Protein AF-T0ZMW8-F1 (afdb_monomer)

Foldseek 3Di:
DVVVPPDDDFDADPVQCCVVPNDPDDDPVVVVVSQVVCVVVVNGRTDDDDDPLLVVLLVLLVVLVVLVVVLVVLQVVLVVLCVVVVNVVLQPPDPDLPDPVNVVSSQVDPDDPVSNVVNVVSVVVNVVSVVVNVVSVVVLVVSLVVDPQSVVQCVPPPQDSSNSSND

Organism: NCBI:txid410659

InterPro domains:
  IPR047650 Transposase IS110-like [PTHR33055] (2-167)

pLDDT: mean 91.03, std 5.64, range [61.34, 98.19]

Solvent-accessible surface area (backbone atoms only — not comparable to full-atom values): 9886 Å² total; per-residue (Å²): 111,78,86,75,68,82,60,91,82,86,45,64,40,70,70,58,44,48,75,78,65,64,64,97,73,86,45,73,70,61,52,50,52,49,52,51,50,28,48,77,70,72,64,50,52,69,44,92,75,73,55,72,69,59,46,54,48,52,49,54,50,49,52,52,52,53,49,52,51,52,50,52,50,48,53,49,50,51,51,51,52,38,52,76,69,71,40,54,75,80,56,55,95,58,95,42,66,83,41,78,70,26,45,55,48,62,73,67,52,96,58,57,72,69,57,46,53,50,50,54,52,43,53,50,48,49,51,56,53,47,58,54,46,53,58,49,50,53,54,49,48,55,64,28,70,80,34,70,68,32,51,56,44,40,71,41,90,93,32,45,59,70,58,31,66,67,109

Structure (mmCIF, N/CA/C/O backbone):
data_AF-T0ZMW8-F1
#
_entry.id   AF-T0ZMW8-F1
#
loop_
_atom_site.group_PDB
_atom_site.id
_atom_site.type_symbol
_atom_site.label_atom_id
_atom_site.label_alt_id
_atom_site.label_comp_id
_atom_site.label_asym_id
_atom_site.label_entity_id
_atom_site.label_seq_id
_atom_site.pdbx_PDB_ins_code
_atom_site.Cartn_x
_atom_site.Cartn_y
_atom_site.Cartn_z
_atom_site.occupancy
_atom_site.B_iso_or_equiv
_atom_site.auth_seq_id
_atom_site.auth_comp_id
_atom_site.auth_asym_id
_atom_site.auth_atom_id
_atom_site.pdbx_PDB_model_num
ATOM 1 N N . MET A 1 1 ? 0.463 1.148 26.362 1.00 61.34 1 MET A N 1
ATOM 2 C CA . MET A 1 1 ? -0.658 1.870 25.694 1.00 61.34 1 MET A CA 1
ATOM 3 C C . MET A 1 1 ? -1.840 1.982 26.664 1.00 61.34 1 MET A C 1
ATOM 5 O O . MET A 1 1 ? -1.957 1.133 27.533 1.00 61.34 1 MET A O 1
ATOM 9 N N . LEU A 1 2 ? -2.723 2.989 26.559 1.00 73.56 2 LEU A N 1
ATOM 10 C CA . LEU A 1 2 ? -3.826 3.225 27.527 1.00 73.56 2 LEU A CA 1
ATOM 11 C C . LEU A 1 2 ? -4.708 1.984 27.802 1.00 73.56 2 LEU A C 1
ATOM 13 O O . LEU A 1 2 ? -5.150 1.796 28.933 1.00 73.56 2 LEU A O 1
ATOM 17 N N . LYS A 1 3 ? -4.880 1.101 26.805 1.00 72.81 3 LYS A N 1
ATOM 18 C CA . LYS A 1 3 ? -5.606 -0.185 26.897 1.00 72.81 3 LYS A CA 1
ATOM 19 C C . LYS A 1 3 ? -5.028 -1.189 27.901 1.00 72.81 3 LYS A C 1
ATOM 21 O O . LYS A 1 3 ? -5.741 -2.078 28.339 1.00 72.81 3 LYS A O 1
ATOM 26 N N . GLU A 1 4 ? -3.764 -1.046 28.282 1.00 78.38 4 GLU A N 1
ATOM 27 C CA . GLU A 1 4 ? -3.064 -1.967 29.193 1.00 78.38 4 GLU A CA 1
ATOM 28 C C . GLU A 1 4 ? -3.135 -1.506 30.656 1.00 78.38 4 GLU A C 1
ATOM 30 O O . GLU A 1 4 ? -2.638 -2.183 31.547 1.00 78.38 4 GLU A O 1
ATOM 35 N N . THR A 1 5 ? -3.748 -0.347 30.926 1.00 82.38 5 THR A N 1
ATOM 36 C CA . THR A 1 5 ? -3.752 0.266 32.265 1.00 82.38 5 THR A CA 1
ATOM 37 C C . THR A 1 5 ? -4.813 -0.305 33.214 1.00 82.38 5 THR A C 1
ATOM 39 O O . THR A 1 5 ? -4.927 0.172 34.339 1.00 82.38 5 THR A O 1
ATOM 42 N N . GLY A 1 6 ? -5.603 -1.293 32.772 1.00 80.38 6 GLY A N 1
ATOM 43 C CA . GLY A 1 6 ? -6.689 -1.900 33.556 1.00 80.38 6 GLY A CA 1
ATOM 44 C C . GLY A 1 6 ? -7.876 -0.967 33.828 1.00 80.38 6 GLY A C 1
ATOM 45 O O . GLY A 1 6 ? -8.748 -1.305 34.621 1.00 80.38 6 GLY A O 1
ATOM 46 N N . ARG A 1 7 ? -7.903 0.213 33.199 1.00 86.19 7 ARG A N 1
ATOM 47 C CA . ARG A 1 7 ? -8.985 1.194 33.321 1.00 86.19 7 ARG A CA 1
ATOM 48 C C . ARG A 1 7 ? -10.050 0.964 32.259 1.00 86.19 7 ARG A C 1
ATOM 50 O O . ARG A 1 7 ? -9.740 0.530 31.150 1.00 86.19 7 ARG A O 1
ATOM 57 N N . GLU A 1 8 ? -11.281 1.329 32.592 1.00 86.94 8 GLU A N 1
ATOM 58 C CA . GLU A 1 8 ? -12.351 1.457 31.610 1.00 86.94 8 GLU A CA 1
ATOM 59 C C . GLU A 1 8 ? -12.014 2.582 30.624 1.00 86.94 8 GLU A C 1
ATOM 61 O O . GLU A 1 8 ? -11.520 3.648 31.008 1.00 86.94 8 GLU A O 1
ATOM 66 N N . LEU A 1 9 ? -12.209 2.313 29.335 1.00 88.75 9 LEU A N 1
ATOM 67 C CA . LEU A 1 9 ? -11.847 3.223 28.259 1.00 88.75 9 LEU A CA 1
ATOM 68 C C . LEU A 1 9 ? -13.062 3.526 27.403 1.00 88.75 9 LEU A C 1
ATOM 70 O O . LEU A 1 9 ? -13.614 2.636 26.762 1.00 88.75 9 LEU A O 1
ATOM 74 N N . HIS A 1 10 ? -13.368 4.812 27.310 1.00 90.50 10 HIS A N 1
ATOM 75 C CA . HIS A 1 10 ? -14.391 5.348 26.427 1.00 90.50 10 HIS A CA 1
ATOM 76 C C . HIS A 1 10 ? -13.698 6.064 25.273 1.00 90.50 10 HIS A C 1
ATOM 78 O O . HIS A 1 10 ? -12.851 6.939 25.483 1.00 90.50 10 HIS A O 1
ATOM 84 N N . MET A 1 11 ? -14.021 5.674 24.043 1.00 91.06 11 MET A N 1
ATOM 85 C CA . MET A 1 11 ? -13.530 6.346 22.845 1.00 91.06 11 MET A CA 1
ATOM 86 C C . MET A 1 11 ? -14.671 7.170 22.267 1.00 91.06 11 MET A C 1
ATOM 88 O O . MET A 1 11 ? -15.765 6.651 22.097 1.00 91.06 11 MET A O 1
ATOM 92 N N . ALA A 1 12 ? -14.426 8.444 21.970 1.00 92.94 12 ALA A N 1
ATOM 93 C CA . ALA A 1 12 ? -15.425 9.322 21.377 1.00 92.94 12 ALA A CA 1
ATOM 94 C C . ALA A 1 12 ? -15.032 9.708 19.952 1.00 92.94 12 ALA A C 1
ATOM 96 O O . ALA A 1 12 ? -13.854 9.933 19.658 1.00 92.94 12 ALA A O 1
ATOM 97 N N . SER A 1 13 ? -16.022 9.828 19.070 1.00 92.06 13 SER A N 1
ATOM 98 C CA . SER A 1 13 ? -15.821 10.308 17.702 1.00 92.06 13 SER A CA 1
ATOM 99 C C . SER A 1 13 ? -15.463 11.802 17.699 1.00 92.06 13 SER A C 1
ATOM 101 O O . SER A 1 13 ? -16.291 12.630 18.088 1.00 92.06 13 SER A O 1
ATOM 103 N N . PRO A 1 14 ? -14.269 12.210 17.218 1.00 89.56 14 PRO A N 1
ATOM 104 C CA . PRO A 1 14 ? -13.884 13.622 17.219 1.00 89.56 14 PRO A CA 1
ATOM 105 C C . PRO A 1 14 ? -14.809 14.501 16.372 1.00 89.56 14 PRO A C 1
ATOM 107 O O . PRO A 1 14 ? -14.992 15.678 16.682 1.00 89.56 14 PRO A O 1
ATOM 110 N N . LYS A 1 15 ? -15.387 13.937 15.302 1.00 91.69 15 LYS A N 1
ATOM 111 C CA . LYS A 1 15 ? -16.319 14.647 14.417 1.00 91.69 15 LYS A CA 1
ATOM 112 C C . LYS A 1 15 ? -17.628 14.949 15.139 1.00 91.69 15 LYS A C 1
ATOM 114 O O . LYS A 1 15 ? -18.073 16.090 15.105 1.00 91.69 15 LYS A O 1
ATOM 119 N N . ASP A 1 16 ? -18.177 13.966 15.843 1.00 92.31 16 ASP A N 1
ATOM 120 C CA . ASP A 1 16 ? -19.466 14.106 16.524 1.00 92.31 16 ASP A CA 1
ATOM 121 C C . ASP A 1 16 ? -19.335 14.971 17.783 1.00 92.31 16 ASP A C 1
ATOM 123 O O . ASP A 1 16 ? -20.158 15.853 18.023 1.00 92.31 16 ASP A O 1
ATOM 127 N N . VAL A 1 17 ? -18.225 14.839 18.522 1.00 91.44 17 VAL A N 1
ATOM 128 C CA . VAL A 1 17 ? -17.896 15.761 19.624 1.00 91.44 17 VAL A CA 1
ATOM 129 C C . VAL A 1 17 ? -17.799 17.202 19.116 1.00 91.44 17 VAL A C 1
ATOM 131 O O . VAL A 1 17 ? -18.279 18.120 19.778 1.00 91.44 17 VAL A O 1
ATOM 134 N N . ALA A 1 18 ? -17.218 17.429 17.935 1.00 88.56 18 ALA A N 1
ATOM 135 C CA . ALA A 1 18 ? -17.115 18.767 17.359 1.00 88.56 18 ALA A CA 1
ATOM 136 C C . ALA A 1 18 ? -18.465 19.357 16.914 1.00 88.56 18 ALA A C 1
ATOM 138 O O . ALA A 1 18 ? -18.540 20.573 16.749 1.00 88.56 18 ALA A O 1
ATOM 139 N N . LEU A 1 19 ? -19.515 18.548 16.732 1.00 89.88 19 LEU A N 1
ATOM 140 C CA . LEU A 1 19 ? -20.868 19.044 16.452 1.00 89.88 19 LEU A CA 1
ATOM 141 C C . LEU A 1 19 ? -21.567 19.552 17.720 1.00 89.88 19 LEU A C 1
ATOM 143 O O . LEU A 1 19 ? -22.345 20.497 17.645 1.00 89.88 19 LEU A O 1
ATOM 147 N N . ILE A 1 20 ? -21.262 18.957 18.877 1.00 88.19 20 ILE A N 1
ATOM 148 C CA . ILE A 1 20 ? -21.984 19.199 20.139 1.00 88.19 20 ILE A CA 1
ATOM 149 C C . ILE A 1 20 ? -21.197 20.130 21.075 1.00 88.19 20 ILE A C 1
ATOM 151 O O . ILE A 1 20 ? -21.771 20.962 21.770 1.00 88.19 20 ILE A O 1
ATOM 155 N N . ALA A 1 21 ? -19.867 20.027 21.080 1.00 84.44 21 ALA A N 1
ATOM 156 C CA . ALA A 1 21 ? -18.980 20.710 22.020 1.00 84.44 21 ALA A CA 1
ATOM 157 C C . ALA A 1 21 ? -17.809 21.418 21.312 1.00 84.44 21 ALA A C 1
ATOM 159 O O . ALA A 1 21 ? -16.660 21.394 21.775 1.00 84.44 21 ALA A O 1
ATOM 160 N N . LYS A 1 22 ? -18.087 22.064 20.169 1.00 83.81 22 LYS A N 1
ATOM 161 C CA . LYS A 1 22 ? -17.090 22.869 19.448 1.00 83.81 22 LYS A CA 1
ATOM 162 C C . LYS A 1 22 ? -16.600 24.016 20.324 1.00 83.81 22 LYS A C 1
ATOM 164 O O . LYS A 1 22 ? -17.384 24.729 20.940 1.00 83.81 22 LYS A O 1
ATOM 169 N N 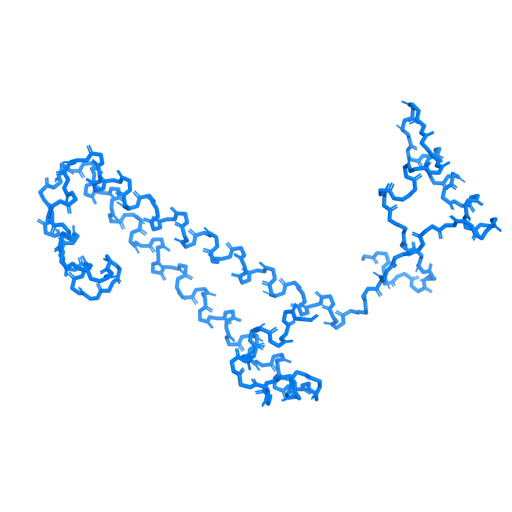. SER A 1 23 ? -15.292 24.243 20.335 1.00 79.62 23 SER A N 1
ATOM 170 C CA . SER A 1 23 ? -14.698 25.362 21.059 1.00 79.62 23 SER A CA 1
ATOM 171 C C . SER A 1 23 ? -13.664 26.068 20.193 1.00 79.62 23 SER A C 1
ATOM 173 O O . SER A 1 23 ? -12.897 25.388 19.510 1.00 79.62 23 SER A O 1
ATOM 175 N N . PRO A 1 24 ? -13.620 27.411 20.217 1.00 80.00 24 PRO A N 1
ATOM 176 C CA . PRO A 1 24 ? -12.645 28.177 19.446 1.00 80.00 24 PRO A CA 1
ATOM 177 C C . PRO A 1 24 ? -11.219 28.036 19.996 1.00 80.00 24 PRO A C 1
ATOM 179 O O . PRO A 1 24 ? -10.260 28.234 19.260 1.00 80.00 24 PRO A O 1
ATOM 182 N N . VAL A 1 25 ? -11.071 27.676 21.277 1.00 85.31 25 VAL A N 1
ATOM 183 C CA . VAL A 1 25 ? -9.774 27.501 21.939 1.00 85.31 25 VAL A CA 1
ATOM 184 C C . VAL A 1 25 ? -9.602 26.037 22.315 1.00 85.31 25 VAL A C 1
ATOM 186 O O . VAL A 1 25 ? -10.336 25.512 23.158 1.00 85.31 25 VAL A O 1
ATOM 189 N N . LYS A 1 26 ? -8.616 25.393 21.691 1.00 79.31 26 LYS A N 1
ATOM 190 C CA . LYS A 1 26 ? -8.311 23.977 21.872 1.00 79.31 26 LYS A CA 1
ATOM 191 C C . LYS A 1 26 ? -7.115 23.822 22.809 1.00 79.31 26 LYS A C 1
ATOM 193 O O . LYS A 1 26 ? -6.017 24.258 22.480 1.00 79.31 26 LYS A O 1
ATOM 198 N N . THR A 1 27 ? -7.343 23.243 23.984 1.00 90.00 27 THR A N 1
ATOM 199 C CA . THR A 1 27 ? -6.288 22.875 24.940 1.00 90.00 27 THR A CA 1
ATOM 200 C C . THR A 1 27 ? -6.631 21.529 25.563 1.00 90.00 27 THR A C 1
ATOM 202 O O . THR A 1 27 ? -7.805 21.283 25.847 1.00 90.00 27 THR A O 1
ATOM 205 N N . ASP A 1 28 ? -5.631 20.678 25.814 1.00 90.50 28 ASP A N 1
ATOM 206 C CA . ASP A 1 28 ? -5.847 19.322 26.350 1.00 90.50 28 ASP A CA 1
ATOM 207 C C . ASP A 1 28 ? -6.656 19.328 27.653 1.00 90.50 28 ASP A C 1
ATOM 209 O O . ASP A 1 28 ? -7.551 18.507 27.839 1.00 90.50 28 ASP A O 1
ATOM 213 N N . VAL A 1 29 ? -6.406 20.311 28.527 1.00 92.38 29 VAL A N 1
ATOM 214 C CA . VAL A 1 29 ? -7.137 20.489 29.792 1.00 92.38 29 VAL A CA 1
ATOM 215 C C . VAL A 1 29 ? -8.624 20.762 29.548 1.00 92.38 29 VAL A C 1
ATOM 217 O O . VAL A 1 29 ? -9.483 20.098 30.129 1.00 92.38 29 VAL A O 1
ATOM 220 N N . ARG A 1 30 ? -8.952 21.728 28.678 1.00 89.75 30 ARG A N 1
ATOM 221 C CA . ARG A 1 30 ? -10.351 22.088 28.392 1.00 89.75 30 ARG A CA 1
ATOM 222 C C . ARG A 1 30 ? -11.065 20.991 27.616 1.00 89.75 30 ARG A C 1
ATOM 224 O O . ARG A 1 30 ? -12.250 20.774 27.843 1.00 89.75 30 ARG A O 1
ATOM 231 N N . ASP A 1 31 ? -10.372 20.324 26.701 1.00 89.31 31 ASP A N 1
ATOM 232 C CA . ASP A 1 31 ? -10.950 19.239 25.914 1.00 89.31 31 ASP A CA 1
ATOM 233 C C . ASP A 1 31 ? -11.226 18.011 26.791 1.00 89.31 31 ASP A C 1
ATOM 235 O O . ASP A 1 31 ? -12.319 17.455 26.711 1.00 89.31 31 ASP A O 1
ATOM 239 N N . SER A 1 32 ? -10.324 17.667 27.716 1.00 91.31 32 SER A N 1
ATOM 240 C CA . SER A 1 32 ? -10.552 16.590 28.694 1.00 91.31 32 SER A CA 1
ATOM 241 C C . SER A 1 32 ? -11.753 16.881 29.599 1.00 91.31 32 SER A C 1
ATOM 243 O O . SER A 1 32 ? -12.602 16.014 29.793 1.00 91.31 32 SER A O 1
ATOM 245 N N . ALA A 1 33 ? -11.875 18.117 30.102 1.00 92.75 33 ALA A N 1
ATOM 246 C CA . ALA A 1 33 ? -13.012 18.524 30.930 1.00 92.75 33 ALA A CA 1
ATOM 247 C C . ALA A 1 33 ? -14.351 18.439 30.175 1.00 92.75 33 ALA A C 1
ATOM 249 O O . ALA A 1 33 ? -15.345 17.975 30.731 1.00 92.75 33 ALA A O 1
ATOM 250 N N . LYS A 1 34 ? -14.384 18.835 28.894 1.00 91.62 34 LYS A N 1
ATOM 251 C CA . LYS A 1 34 ? -15.585 18.700 28.052 1.00 91.62 34 LYS A CA 1
ATOM 252 C C . LYS A 1 34 ? -15.959 17.242 27.825 1.00 91.62 34 LYS A C 1
ATOM 254 O O . LYS A 1 34 ? -17.131 16.907 27.946 1.00 91.62 34 LYS A O 1
ATOM 259 N N . LEU A 1 35 ? -14.989 16.385 27.501 1.00 93.06 35 LEU A N 1
ATOM 260 C CA . LEU A 1 35 ? -15.242 14.956 27.303 1.00 93.06 35 LEU A CA 1
ATOM 261 C C . LEU A 1 35 ? -15.790 14.312 28.583 1.00 93.06 35 LEU A C 1
ATOM 263 O O . LEU A 1 35 ? -16.768 13.574 28.512 1.00 93.06 35 LEU A O 1
ATOM 267 N N . ALA A 1 36 ? -15.231 14.654 29.749 1.00 93.62 36 ALA A N 1
ATOM 268 C CA . ALA A 1 36 ? -15.735 14.189 31.040 1.00 93.62 36 ALA A CA 1
ATOM 269 C C . ALA A 1 36 ? -17.175 14.661 31.305 1.00 93.62 36 ALA A C 1
ATOM 271 O O . ALA A 1 36 ? -18.008 13.869 31.740 1.00 93.62 36 ALA A O 1
ATOM 272 N N . HIS A 1 37 ? -17.488 15.923 30.992 1.00 94.19 37 HIS A N 1
ATOM 273 C CA . HIS A 1 37 ? -18.845 16.452 31.131 1.00 94.19 37 HIS A CA 1
ATOM 274 C C . HIS A 1 37 ? -19.839 15.761 30.189 1.00 94.19 37 HIS A C 1
ATOM 276 O O . HIS A 1 37 ? -20.920 15.374 30.623 1.00 94.19 37 HIS A O 1
ATOM 282 N N . LEU A 1 38 ? -19.467 15.554 28.920 1.00 94.50 38 LEU A N 1
ATOM 283 C CA . LEU A 1 38 ? -20.293 14.828 27.951 1.00 94.50 38 LEU A CA 1
ATOM 284 C C . LEU A 1 38 ? -20.558 13.390 28.404 1.00 94.50 38 LEU A C 1
ATOM 286 O O . LEU A 1 38 ? -21.688 12.925 28.294 1.00 94.50 38 LEU A O 1
ATOM 290 N N . TYR A 1 39 ? -19.544 12.706 28.940 1.00 94.62 39 TYR A N 1
ATOM 291 C CA . TYR A 1 39 ? -19.696 11.357 29.483 1.00 94.62 39 TYR A CA 1
ATOM 292 C C . TYR A 1 39 ? -20.651 11.333 30.677 1.00 94.62 39 TYR A C 1
ATOM 294 O O . TYR A 1 39 ? -21.625 10.587 30.672 1.00 94.62 39 TYR A O 1
ATOM 302 N N . GLN A 1 40 ? -20.429 12.213 31.659 1.00 94.94 40 GLN A N 1
ATOM 303 C CA . GLN A 1 40 ? -21.281 12.318 32.845 1.00 94.94 40 GLN A CA 1
ATOM 304 C C . GLN A 1 40 ? -22.740 12.632 32.489 1.00 94.94 40 GLN A C 1
ATOM 306 O O . GLN A 1 40 ? -23.655 12.119 33.128 1.00 94.94 40 GLN A O 1
ATOM 311 N N . ALA A 1 41 ? -22.960 13.472 31.478 1.00 94.56 41 ALA A N 1
ATOM 312 C CA . ALA A 1 41 ? -24.289 13.855 31.021 1.00 94.56 41 ALA A CA 1
ATOM 313 C C . ALA A 1 41 ? -24.940 12.823 30.074 1.00 94.56 41 ALA A C 1
ATOM 315 O O . ALA A 1 41 ? -26.063 13.046 29.631 1.00 94.56 41 ALA A O 1
ATOM 316 N N . GLY A 1 42 ? -24.257 11.718 29.744 1.00 92.94 42 GLY A N 1
ATOM 317 C CA . GLY A 1 42 ? -24.763 10.690 28.826 1.00 92.94 42 GLY A CA 1
ATOM 318 C C . GLY A 1 42 ? -24.815 11.119 27.354 1.00 92.94 42 GLY A C 1
ATOM 319 O O . GLY A 1 42 ? -25.498 10.487 26.554 1.00 92.94 42 GLY A O 1
ATOM 320 N N . PHE A 1 43 ? -24.105 12.190 26.986 1.00 94.12 43 PHE A N 1
ATOM 321 C CA . PHE A 1 43 ? -24.060 12.751 25.628 1.00 94.12 43 PHE A CA 1
ATOM 322 C C . PHE A 1 43 ? -22.733 12.493 24.907 1.00 94.12 43 PHE A C 1
ATOM 324 O O . PHE A 1 43 ? -22.497 13.060 23.838 1.00 94.12 43 PHE A O 1
ATOM 331 N N . LEU A 1 44 ? -21.834 11.683 25.476 1.00 94.44 44 LEU A N 1
ATOM 332 C CA . LEU A 1 44 ? -20.589 11.331 24.802 1.00 94.44 44 LEU A CA 1
ATOM 333 C C . LEU A 1 44 ? -20.910 10.463 23.574 1.00 94.44 44 LEU A C 1
ATOM 335 O O . LEU A 1 44 ? -21.480 9.386 23.740 1.00 94.44 44 LEU A O 1
ATOM 339 N N . PRO A 1 45 ? -20.546 10.887 22.350 1.00 93.19 45 PRO A N 1
ATOM 340 C CA . PRO A 1 45 ? -20.750 10.072 21.160 1.00 93.19 45 PRO A CA 1
ATOM 341 C C . PRO A 1 45 ? -19.685 8.972 21.122 1.00 93.19 45 PRO A C 1
ATOM 343 O O . PRO A 1 45 ? -18.628 9.120 20.493 1.00 93.19 45 PRO A O 1
ATOM 346 N N . GLU A 1 46 ? -19.943 7.898 21.864 1.00 93.06 46 GLU A N 1
ATOM 347 C CA . GLU A 1 46 ? -19.047 6.756 21.969 1.00 93.06 46 GLU A CA 1
ATOM 348 C C . GLU A 1 46 ? -18.888 6.045 20.626 1.00 93.06 46 GLU A C 1
ATOM 350 O O . GLU A 1 46 ? -19.831 5.878 19.850 1.00 93.06 46 GLU A O 1
ATOM 355 N N . CYS A 1 47 ? -17.664 5.614 20.347 1.00 92.12 47 CYS A N 1
ATOM 356 C CA . CYS A 1 47 ? -17.328 4.838 19.172 1.00 92.12 47 CYS A CA 1
ATOM 357 C C . CYS A 1 47 ? -16.658 3.522 19.559 1.00 92.12 47 CYS A C 1
ATOM 359 O O . CYS A 1 47 ? -16.090 3.356 20.639 1.00 92.12 47 CYS A O 1
ATOM 361 N N . TYR A 1 48 ? -16.756 2.559 18.645 1.00 89.50 48 TYR A N 1
ATOM 362 C CA . TYR A 1 48 ? -16.273 1.206 18.863 1.00 89.50 48 TYR A CA 1
ATOM 363 C C . TYR A 1 48 ? -14.780 1.178 19.209 1.00 89.50 48 TYR A C 1
ATOM 365 O O . TYR A 1 48 ? -13.932 1.575 18.403 1.00 89.50 48 TYR A O 1
ATOM 373 N N . LEU A 1 49 ? -14.466 0.627 20.383 1.00 88.19 49 LEU A N 1
ATOM 374 C CA . LEU A 1 49 ? -13.108 0.320 20.797 1.00 88.19 49 LEU A CA 1
ATOM 375 C C . LEU A 1 49 ? -12.796 -1.148 20.460 1.00 88.19 49 LEU A C 1
ATOM 377 O O . LEU A 1 49 ? -13.259 -2.045 21.163 1.00 88.19 49 LEU A O 1
ATOM 381 N N . PRO A 1 50 ? -12.008 -1.430 19.409 1.00 87.12 50 PRO A N 1
ATOM 382 C CA . PRO A 1 50 ? -11.687 -2.805 19.049 1.00 87.12 50 PRO A CA 1
ATOM 383 C C . PRO A 1 50 ? -10.906 -3.519 20.165 1.00 87.12 50 PRO A C 1
ATOM 385 O O . PRO A 1 50 ? -9.988 -2.921 20.751 1.00 87.12 50 PRO A O 1
ATOM 388 N N . PRO A 1 51 ? -11.219 -4.801 20.439 1.00 87.00 51 PRO A N 1
ATOM 389 C CA . PRO A 1 51 ? -10.417 -5.626 21.326 1.00 87.00 51 PRO A CA 1
ATOM 390 C C . PRO A 1 51 ? -9.028 -5.875 20.709 1.00 87.00 51 PRO A C 1
ATOM 392 O O . PRO A 1 51 ? -8.862 -5.755 19.488 1.00 87.00 51 PRO A O 1
ATOM 395 N N . PRO A 1 52 ? -8.019 -6.246 21.522 1.00 85.19 52 PRO A N 1
ATOM 396 C CA . PRO A 1 52 ? -6.627 -6.355 21.074 1.00 85.19 52 PRO A CA 1
ATOM 397 C C . PRO A 1 52 ? -6.419 -7.258 19.854 1.00 85.19 52 PRO A C 1
ATOM 399 O O . PRO A 1 52 ? -5.582 -6.970 19.005 1.00 85.19 52 PRO A O 1
ATOM 402 N N . GLU A 1 53 ? -7.190 -8.337 19.746 1.00 84.56 53 GLU A N 1
ATOM 403 C CA . GLU A 1 53 ? -7.121 -9.271 18.623 1.00 84.56 53 GLU A CA 1
ATOM 404 C C . GLU A 1 53 ? -7.542 -8.616 17.294 1.00 84.56 53 GLU A C 1
ATOM 406 O O . GLU A 1 53 ? -6.814 -8.691 16.306 1.00 84.56 53 GLU A O 1
ATOM 411 N N . ILE A 1 54 ? -8.670 -7.895 17.288 1.00 86.81 54 ILE A N 1
ATOM 412 C CA . ILE A 1 54 ? -9.170 -7.167 16.109 1.00 86.81 54 ILE A CA 1
ATOM 413 C C . ILE A 1 54 ? -8.194 -6.053 15.715 1.00 86.81 54 ILE A C 1
ATOM 415 O O . ILE A 1 54 ? -7.944 -5.835 14.529 1.00 86.81 54 ILE A O 1
ATOM 419 N N . ASP A 1 55 ? -7.611 -5.360 16.696 1.00 87.50 55 ASP A N 1
ATOM 420 C CA . ASP A 1 55 ? -6.606 -4.325 16.440 1.00 87.50 55 ASP A CA 1
ATOM 421 C C . ASP A 1 55 ? -5.349 -4.880 15.765 1.00 87.50 55 ASP A C 1
ATOM 423 O O . ASP A 1 55 ? -4.854 -4.277 14.809 1.00 87.50 55 ASP A O 1
ATOM 427 N N . ARG A 1 56 ? -4.855 -6.039 16.221 1.00 86.50 56 ARG A N 1
ATOM 428 C CA . ARG A 1 56 ? -3.709 -6.726 15.605 1.00 86.50 56 ARG A CA 1
ATOM 429 C C . ARG A 1 56 ? -4.005 -7.105 14.157 1.00 86.50 56 ARG A C 1
ATOM 431 O O . ARG A 1 56 ? -3.189 -6.823 13.285 1.00 86.50 56 ARG A O 1
ATOM 438 N N . MET A 1 57 ? -5.182 -7.663 13.878 1.00 87.00 57 MET A N 1
ATOM 439 C CA . MET A 1 57 ? -5.569 -8.002 12.503 1.00 87.00 57 MET A CA 1
ATOM 440 C C . MET A 1 57 ? -5.654 -6.763 11.611 1.00 87.00 57 MET A C 1
ATOM 442 O O . MET A 1 57 ? -5.040 -6.717 10.544 1.00 87.00 57 MET A O 1
ATOM 446 N N . ARG A 1 58 ? -6.337 -5.708 12.073 1.00 89.69 58 ARG A N 1
ATOM 447 C CA . ARG A 1 58 ? -6.445 -4.441 11.332 1.00 89.69 58 ARG A CA 1
ATOM 448 C C . ARG A 1 58 ? -5.087 -3.797 11.086 1.00 89.69 58 ARG A C 1
ATOM 450 O O . ARG A 1 58 ? -4.904 -3.150 10.058 1.00 89.69 58 ARG A O 1
ATOM 457 N N . PHE A 1 59 ? -4.141 -3.950 12.008 1.00 90.69 59 PHE A N 1
ATOM 458 C CA . PHE A 1 59 ? -2.775 -3.478 11.818 1.00 90.69 59 PHE A CA 1
ATOM 459 C C . PHE A 1 59 ? -2.100 -4.172 10.628 1.00 90.69 59 PHE A C 1
ATOM 461 O O . PHE A 1 59 ? -1.609 -3.480 9.737 1.00 90.69 59 PHE A O 1
ATOM 468 N N . VAL A 1 60 ? -2.159 -5.505 10.552 1.00 90.88 60 VAL A N 1
ATOM 469 C CA . VAL A 1 60 ? -1.579 -6.264 9.429 1.00 90.88 60 VAL A CA 1
ATOM 470 C C . VAL A 1 60 ? -2.293 -5.941 8.108 1.00 90.88 60 VAL A C 1
ATOM 472 O O . VAL A 1 60 ? -1.640 -5.694 7.095 1.00 90.88 60 VAL A O 1
ATOM 475 N N . VAL A 1 61 ? -3.628 -5.830 8.107 1.00 91.81 61 VAL A N 1
ATOM 476 C CA . VAL A 1 61 ? -4.396 -5.420 6.913 1.00 91.81 61 VAL A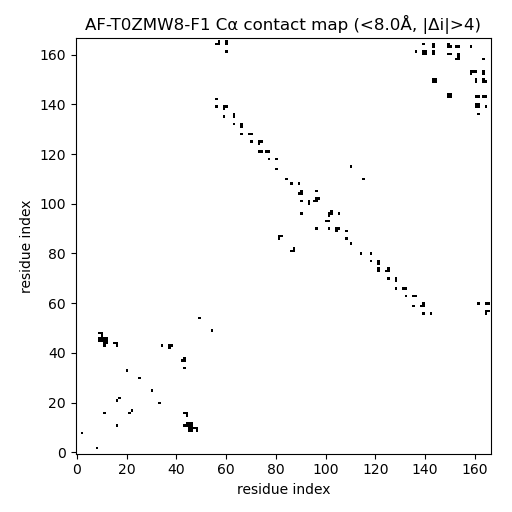 CA 1
ATOM 477 C C . VAL A 1 61 ? -3.976 -4.033 6.417 1.00 91.81 61 VAL A C 1
ATOM 479 O O . VAL A 1 61 ? -3.779 -3.839 5.218 1.00 91.81 61 VAL A O 1
ATOM 482 N N . ARG A 1 62 ? -3.788 -3.056 7.314 1.00 93.25 62 ARG A N 1
ATOM 483 C CA . ARG A 1 62 ? -3.304 -1.718 6.925 1.00 93.25 62 ARG A CA 1
ATOM 484 C C . ARG A 1 62 ? -1.902 -1.775 6.331 1.00 93.25 62 ARG A C 1
ATOM 486 O O . ARG A 1 62 ? -1.663 -1.136 5.311 1.00 93.25 62 ARG A O 1
ATOM 493 N N . GLN A 1 63 ? -1.004 -2.572 6.911 1.00 94.12 63 GLN A N 1
ATOM 494 C CA . GLN A 1 63 ? 0.332 -2.766 6.348 1.00 94.12 63 GLN A CA 1
ATOM 495 C C . GLN A 1 63 ? 0.270 -3.336 4.922 1.00 94.12 63 GLN A C 1
ATOM 497 O O . GLN A 1 63 ? 0.973 -2.837 4.042 1.00 94.12 63 GLN A O 1
ATOM 502 N N . ARG A 1 64 ? -0.624 -4.300 4.656 1.00 92.88 64 ARG A N 1
ATOM 503 C CA . ARG A 1 64 ? -0.870 -4.824 3.300 1.00 92.88 64 ARG A CA 1
ATOM 504 C C . ARG A 1 64 ? -1.309 -3.739 2.325 1.00 92.88 64 ARG A C 1
ATOM 506 O O . ARG A 1 64 ? -0.800 -3.674 1.204 1.00 92.88 64 ARG A O 1
ATOM 513 N N . GLN A 1 65 ? -2.260 -2.906 2.747 1.00 93.31 65 GLN A N 1
ATOM 514 C CA . GLN A 1 65 ? -2.775 -1.798 1.943 1.00 93.31 65 GLN A CA 1
ATOM 515 C C . GLN A 1 65 ? -1.676 -0.776 1.639 1.00 93.31 65 GLN A C 1
ATOM 517 O O . GLN A 1 65 ? -1.526 -0.349 0.493 1.00 93.31 65 GLN A O 1
ATOM 522 N N . ASP A 1 66 ? -0.882 -0.410 2.643 1.00 95.00 66 ASP A N 1
ATOM 523 C CA . ASP A 1 66 ? 0.232 0.523 2.483 1.00 95.00 66 ASP A CA 1
ATOM 524 C C . ASP A 1 66 ? 1.317 -0.037 1.563 1.00 95.00 66 ASP A C 1
ATOM 526 O O . ASP A 1 66 ? 1.868 0.699 0.740 1.00 95.00 66 ASP A O 1
ATOM 530 N N . LEU A 1 67 ? 1.594 -1.339 1.641 1.00 95.88 67 LEU A N 1
ATOM 531 C CA . LEU A 1 67 ? 2.511 -2.004 0.725 1.00 95.88 67 LEU A CA 1
ATOM 532 C C . LEU A 1 67 ? 1.992 -1.963 -0.718 1.00 95.88 67 LEU A C 1
ATOM 534 O O . LEU A 1 67 ? 2.733 -1.568 -1.618 1.00 95.88 67 LEU A O 1
ATOM 538 N N . GLY A 1 68 ? 0.704 -2.251 -0.932 1.00 95.06 68 GLY A N 1
ATOM 539 C CA . GLY A 1 68 ? 0.068 -2.129 -2.247 1.00 95.06 68 GLY A CA 1
ATOM 540 C C . GLY A 1 68 ? 0.176 -0.713 -2.828 1.00 95.06 68 GLY A C 1
ATOM 541 O O . GLY A 1 68 ? 0.496 -0.546 -4.006 1.00 95.06 68 GLY A O 1
ATOM 542 N N . ARG A 1 69 ? 0.008 0.325 -1.994 1.00 96.88 69 ARG A N 1
ATOM 543 C CA . ARG A 1 69 ? 0.218 1.729 -2.403 1.00 96.88 69 ARG A CA 1
ATOM 544 C C . ARG A 1 69 ? 1.664 2.001 -2.817 1.00 96.88 69 ARG A C 1
ATOM 546 O O . ARG A 1 69 ? 1.882 2.686 -3.814 1.00 96.88 69 ARG A O 1
ATOM 553 N N . LYS A 1 70 ? 2.648 1.465 -2.087 1.00 97.69 70 LYS A N 1
ATOM 554 C CA . LYS A 1 70 ? 4.075 1.597 -2.437 1.00 97.69 70 LYS A CA 1
ATOM 555 C C . LYS A 1 70 ? 4.388 0.915 -3.767 1.00 97.69 70 LYS A C 1
ATOM 557 O O . LYS A 1 70 ? 5.024 1.532 -4.617 1.00 97.69 70 LYS A O 1
ATOM 562 N N . VAL A 1 71 ? 3.895 -0.308 -3.977 1.00 97.12 71 VAL A N 1
ATOM 563 C CA . VAL A 1 71 ? 4.050 -1.032 -5.250 1.00 97.12 71 VAL A CA 1
ATOM 564 C C . VAL A 1 71 ? 3.455 -0.221 -6.400 1.00 97.12 71 VAL A C 1
ATOM 566 O O . VAL A 1 71 ? 4.139 0.019 -7.393 1.00 97.12 71 VAL A O 1
ATOM 569 N N . ALA A 1 72 ? 2.218 0.266 -6.253 1.00 97.12 72 ALA A N 1
ATOM 570 C CA . ALA A 1 72 ? 1.563 1.090 -7.267 1.00 97.12 72 ALA A CA 1
ATOM 571 C C . ALA A 1 72 ? 2.354 2.372 -7.575 1.00 97.12 72 ALA A C 1
ATOM 573 O O . ALA A 1 72 ? 2.530 2.723 -8.740 1.00 97.12 72 ALA A O 1
ATOM 574 N N . LEU A 1 73 ? 2.888 3.041 -6.548 1.00 98.19 73 LEU A N 1
ATOM 575 C CA . LEU A 1 73 ? 3.724 4.229 -6.717 1.00 98.19 73 LEU A CA 1
ATOM 576 C C . LEU A 1 73 ? 4.966 3.927 -7.561 1.00 98.19 73 LEU A C 1
ATOM 578 O O . LEU A 1 73 ? 5.236 4.651 -8.519 1.00 98.19 73 LEU A O 1
ATOM 582 N N . VAL A 1 74 ? 5.702 2.858 -7.248 1.00 98.19 74 VAL A N 1
ATOM 583 C CA . VAL A 1 74 ? 6.922 2.504 -7.992 1.00 98.19 74 VAL A CA 1
ATOM 584 C C . VAL A 1 74 ? 6.588 2.054 -9.419 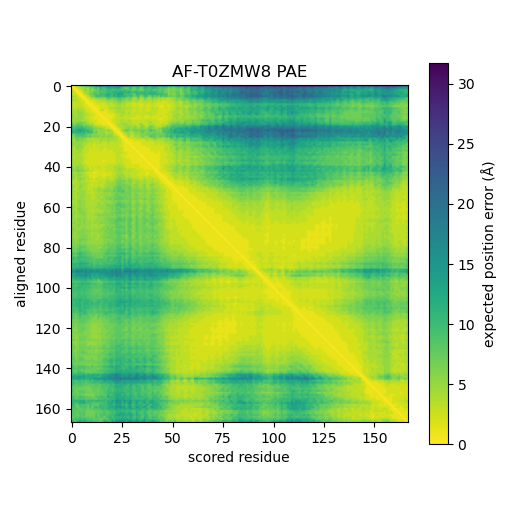1.00 98.19 74 VA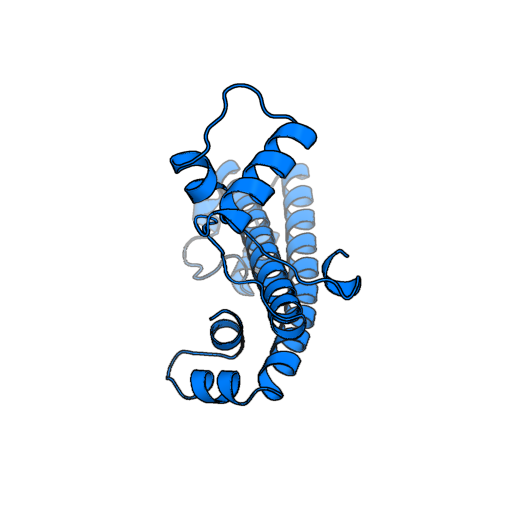L A C 1
ATOM 586 O O . VAL A 1 74 ? 7.265 2.464 -10.363 1.00 98.19 74 VAL A O 1
ATOM 589 N N . LYS A 1 75 ? 5.506 1.288 -9.618 1.00 97.75 75 LYS A N 1
ATOM 590 C CA . LYS A 1 75 ? 5.021 0.934 -10.963 1.00 97.75 75 LYS A CA 1
ATOM 591 C C . LYS A 1 75 ? 4.694 2.184 -11.786 1.00 97.75 75 LYS A C 1
ATOM 593 O O . LYS A 1 75 ? 5.134 2.305 -12.928 1.00 97.75 75 LYS A O 1
ATOM 598 N N . ASN A 1 76 ? 4.013 3.157 -11.186 1.00 97.94 76 ASN A N 1
ATOM 599 C CA . ASN A 1 76 ? 3.700 4.427 -11.840 1.00 97.94 76 ASN A CA 1
ATOM 600 C C . ASN A 1 76 ? 4.956 5.237 -12.185 1.00 97.94 76 ASN A C 1
ATOM 602 O O . ASN A 1 76 ? 4.986 5.887 -13.225 1.00 97.94 76 ASN A O 1
ATOM 606 N N . GLN A 1 77 ? 6.014 5.173 -11.371 1.00 98.19 77 GLN A N 1
ATOM 607 C CA . GLN A 1 77 ? 7.301 5.797 -11.704 1.00 98.19 77 GLN A CA 1
ATOM 608 C C . GLN A 1 77 ? 7.957 5.152 -12.930 1.00 98.19 77 GLN A C 1
ATOM 610 O O . GLN A 1 77 ? 8.527 5.867 -13.754 1.00 98.19 77 GLN A O 1
ATOM 615 N N . VAL A 1 78 ? 7.850 3.828 -13.086 1.00 97.62 78 VAL A N 1
ATOM 616 C CA . VAL A 1 78 ? 8.322 3.131 -14.293 1.00 97.62 78 VAL A CA 1
ATOM 617 C C . VAL A 1 78 ? 7.514 3.562 -15.515 1.00 97.62 78 VAL A C 1
ATOM 619 O O . VAL A 1 78 ? 8.114 3.937 -16.520 1.00 97.62 78 VAL A O 1
ATOM 622 N N . HIS A 1 79 ? 6.180 3.587 -15.420 1.00 96.75 79 HIS A N 1
ATOM 623 C CA . HIS A 1 79 ? 5.330 4.093 -16.503 1.00 96.75 79 HIS A CA 1
ATOM 624 C C . HIS A 1 79 ? 5.694 5.535 -16.881 1.00 96.75 79 HIS A C 1
ATOM 626 O O . HIS A 1 79 ? 5.967 5.812 -18.043 1.00 96.75 79 HIS A O 1
ATOM 632 N N . ALA A 1 80 ? 5.808 6.433 -15.900 1.00 97.44 80 ALA A N 1
ATOM 633 C CA . ALA A 1 80 ? 6.181 7.825 -16.135 1.00 97.44 80 ALA A CA 1
ATOM 634 C C . ALA A 1 80 ? 7.568 7.970 -16.782 1.00 97.44 80 ALA A C 1
ATOM 636 O O . ALA A 1 80 ? 7.765 8.858 -17.610 1.00 97.44 80 ALA A O 1
ATOM 637 N N . LEU A 1 81 ? 8.528 7.107 -16.430 1.00 97.25 81 LEU A N 1
ATOM 638 C CA . LEU A 1 81 ? 9.849 7.084 -17.059 1.00 97.25 81 LEU A CA 1
ATOM 639 C C . LEU A 1 81 ? 9.746 6.704 -18.541 1.00 97.25 81 LEU A C 1
ATOM 641 O O . LEU A 1 81 ? 10.336 7.387 -19.374 1.00 97.25 81 LEU A O 1
ATOM 645 N N . VAL A 1 82 ? 8.980 5.663 -18.875 1.00 96.44 82 VAL A N 1
ATOM 646 C CA . VAL A 1 82 ? 8.747 5.243 -20.269 1.00 96.44 82 VAL A CA 1
ATOM 647 C C . VAL A 1 82 ? 8.094 6.372 -21.070 1.00 96.44 82 VAL A C 1
ATOM 649 O O . VAL A 1 82 ? 8.622 6.766 -22.113 1.00 96.44 82 VAL A O 1
ATOM 652 N N . THR A 1 83 ? 7.016 6.956 -20.544 1.00 96.50 83 THR A N 1
ATOM 653 C CA . THR A 1 83 ? 6.280 8.042 -21.204 1.00 96.50 83 THR A CA 1
ATOM 654 C C . THR A 1 83 ? 7.135 9.298 -21.374 1.00 96.50 83 THR A C 1
ATOM 656 O O . THR A 1 83 ? 7.129 9.921 -22.434 1.00 96.50 83 THR A O 1
ATOM 659 N N . ARG A 1 84 ? 7.953 9.657 -20.374 1.00 96.75 84 ARG A N 1
ATOM 660 C CA . ARG A 1 84 ? 8.869 10.811 -20.452 1.00 96.75 84 ARG A CA 1
ATOM 661 C C . ARG A 1 84 ? 9.882 10.687 -21.592 1.00 96.75 84 ARG A C 1
ATOM 663 O O . ARG A 1 84 ? 10.326 11.706 -22.116 1.00 96.75 84 ARG A O 1
ATOM 670 N N . HIS A 1 85 ? 10.257 9.464 -21.954 1.00 96.50 85 HIS A N 1
ATOM 671 C CA . HIS A 1 85 ? 11.170 9.185 -23.059 1.00 96.50 85 HIS A CA 1
ATOM 672 C C . HIS A 1 85 ? 10.450 8.870 -24.380 1.00 96.50 85 HIS A C 1
ATOM 674 O O . HIS A 1 85 ? 11.124 8.542 -25.351 1.00 96.50 85 HIS A O 1
ATOM 680 N N . LEU A 1 86 ? 9.117 9.016 -24.438 1.00 95.62 86 LEU A N 1
ATOM 681 C CA . LEU A 1 86 ? 8.281 8.751 -25.617 1.00 95.62 86 LEU A CA 1
ATOM 682 C C . LEU A 1 86 ? 8.382 7.300 -26.117 1.00 95.62 86 LEU A C 1
ATOM 684 O O . LEU A 1 86 ? 8.338 7.039 -27.316 1.00 95.62 86 LEU A O 1
ATOM 688 N N . LEU A 1 87 ? 8.527 6.349 -25.189 1.00 95.25 87 LEU A N 1
ATOM 689 C CA . LEU A 1 87 ? 8.717 4.926 -25.490 1.00 95.25 87 LEU A CA 1
ATOM 690 C C . LEU A 1 87 ? 7.449 4.086 -25.269 1.00 95.25 87 LEU A C 1
ATOM 692 O O . LEU A 1 87 ? 7.526 2.861 -25.198 1.00 95.25 87 LEU A O 1
ATOM 696 N N . ASP A 1 88 ? 6.272 4.706 -25.164 1.00 93.19 88 ASP A N 1
ATOM 697 C CA . ASP A 1 88 ? 5.020 3.972 -24.933 1.00 93.19 88 ASP A CA 1
ATOM 698 C C . ASP A 1 88 ? 4.690 3.016 -26.093 1.00 93.19 88 ASP A C 1
ATOM 700 O O . ASP A 1 88 ? 4.202 1.910 -25.861 1.00 93.19 88 ASP A O 1
ATOM 704 N N . SER A 1 89 ? 5.026 3.387 -27.336 1.00 92.31 89 SER A N 1
ATOM 705 C CA . SER A 1 89 ? 4.871 2.517 -28.511 1.00 92.31 89 SER A CA 1
ATOM 706 C C . SER A 1 89 ? 5.737 1.262 -28.428 1.00 92.31 89 SER A C 1
ATOM 708 O O . SER A 1 89 ? 5.305 0.191 -28.851 1.00 92.31 89 SER A O 1
ATOM 710 N N . GLU A 1 90 ? 6.926 1.363 -27.825 1.00 90.81 90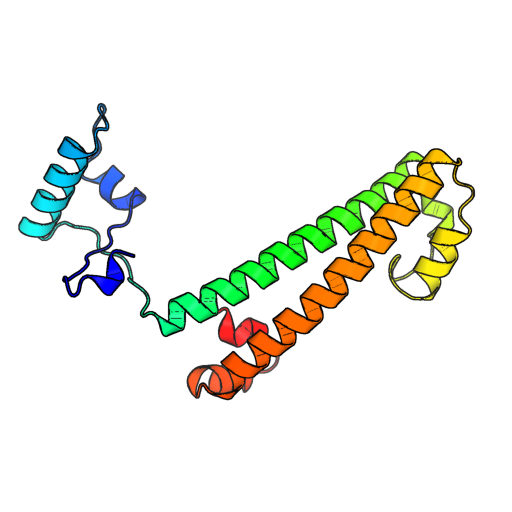 GLU A N 1
ATOM 711 C CA . GLU A 1 90 ? 7.805 0.215 -27.595 1.00 90.81 90 GLU A CA 1
ATOM 712 C C . GLU A 1 90 ? 7.243 -0.751 -26.560 1.00 90.81 90 GLU A C 1
ATOM 714 O O . GLU A 1 90 ? 7.619 -1.919 -26.545 1.00 90.81 90 GLU A O 1
ATOM 719 N N . MET A 1 91 ? 6.331 -0.293 -25.711 1.00 92.44 91 MET A N 1
ATOM 720 C CA . MET A 1 91 ? 5.633 -1.133 -24.745 1.00 92.44 91 MET A CA 1
ATOM 721 C C . MET A 1 91 ? 4.238 -1.561 -25.232 1.00 92.44 91 MET A C 1
ATOM 723 O O . MET A 1 91 ? 3.494 -2.216 -24.499 1.00 92.44 91 MET A O 1
ATOM 727 N N . GLY A 1 92 ? 3.878 -1.214 -26.470 1.00 88.00 92 GLY A N 1
ATOM 728 C CA . GLY A 1 92 ? 2.599 -1.555 -27.080 1.00 88.00 92 GLY A CA 1
ATOM 729 C C . GLY A 1 92 ? 2.390 -3.065 -27.236 1.00 88.00 92 GLY A C 1
ATOM 730 O O . GLY A 1 92 ? 3.328 -3.835 -27.439 1.00 88.00 92 GLY A O 1
ATOM 731 N N . GLY A 1 93 ? 1.131 -3.502 -27.13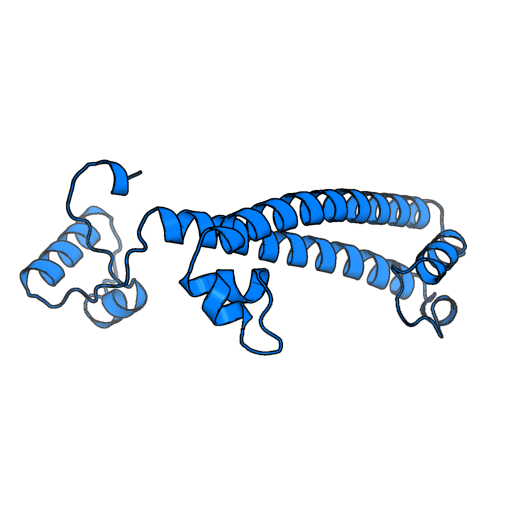6 1.00 86.25 93 GLY A N 1
ATOM 732 C CA . GLY A 1 93 ? 0.748 -4.914 -27.281 1.00 86.25 93 GLY A CA 1
ATOM 733 C C . GLY A 1 93 ? 1.066 -5.800 -26.070 1.00 86.25 93 GLY A C 1
ATOM 734 O O . GLY A 1 93 ? 0.784 -6.998 -26.101 1.00 86.25 93 GLY A O 1
ATOM 735 N N . LEU A 1 94 ? 1.622 -5.234 -24.997 1.00 89.12 94 LEU A N 1
ATOM 736 C CA . LEU A 1 94 ? 1.794 -5.922 -23.722 1.00 89.12 94 LEU A CA 1
ATOM 737 C C . LEU A 1 94 ? 0.524 -5.806 -22.875 1.00 89.12 94 LEU A C 1
ATOM 739 O O . LEU A 1 94 ? -0.043 -4.727 -22.730 1.00 89.12 94 LEU A O 1
ATOM 743 N N . SER A 1 95 ? 0.114 -6.918 -22.266 1.00 85.62 95 SER A N 1
ATOM 744 C CA . SER A 1 95 ? -0.958 -6.931 -21.265 1.00 85.62 95 SER A CA 1
ATOM 745 C C . SER A 1 95 ? -0.496 -6.402 -19.902 1.00 85.62 95 SER A C 1
ATOM 747 O O . SER A 1 95 ? -1.311 -5.908 -19.134 1.00 85.62 95 SER A O 1
ATOM 749 N N . ASP A 1 96 ? 0.801 -6.520 -19.596 1.00 90.94 96 ASP A N 1
ATOM 750 C CA . ASP A 1 96 ? 1.412 -6.056 -18.348 1.00 90.94 96 ASP A CA 1
ATOM 751 C C . ASP A 1 96 ? 2.896 -5.709 -18.566 1.00 90.94 96 ASP A C 1
ATOM 753 O O . ASP A 1 96 ? 3.663 -6.507 -19.113 1.00 90.94 96 ASP A O 1
ATOM 757 N N . PHE A 1 97 ? 3.310 -4.526 -18.107 1.00 92.56 97 PHE A N 1
ATOM 758 C CA . PHE A 1 97 ? 4.706 -4.071 -18.129 1.00 92.56 97 PHE A CA 1
ATOM 759 C C . PHE A 1 97 ? 5.592 -4.873 -17.172 1.00 92.56 97 PHE A C 1
ATOM 761 O O . PHE A 1 97 ? 6.791 -5.001 -17.412 1.00 92.56 97 PHE A O 1
ATOM 768 N N . PHE A 1 98 ? 5.021 -5.399 -16.090 1.00 94.69 98 PHE A N 1
ATOM 769 C CA . PHE A 1 98 ? 5.763 -6.054 -15.011 1.00 94.69 98 PHE A CA 1
ATOM 770 C C . PHE A 1 98 ? 5.709 -7.584 -15.091 1.00 94.69 98 PHE A C 1
ATOM 772 O O . PHE A 1 98 ? 6.317 -8.258 -14.263 1.00 94.69 98 PHE A O 1
ATOM 779 N N . GLY A 1 99 ? 5.037 -8.139 -16.103 1.00 92.56 99 GLY A N 1
ATOM 780 C CA . GLY A 1 99 ? 5.126 -9.557 -16.444 1.00 92.56 99 GLY A CA 1
ATOM 781 C C . GLY A 1 99 ? 6.450 -9.904 -17.133 1.00 92.56 99 GLY A C 1
ATOM 782 O O . GLY A 1 99 ? 7.201 -9.024 -17.551 1.00 92.56 99 GLY A O 1
ATOM 783 N N . VAL A 1 100 ? 6.723 -11.199 -17.327 1.00 91.88 100 VAL A N 1
ATOM 784 C CA . VAL A 1 100 ? 8.003 -11.697 -17.882 1.00 91.88 100 VAL A CA 1
ATOM 785 C C . VAL A 1 100 ? 8.395 -10.994 -19.190 1.00 91.88 100 VAL A C 1
ATOM 787 O O . VAL A 1 100 ? 9.507 -10.483 -19.313 1.00 91.88 100 VAL A O 1
ATOM 790 N N . ARG A 1 101 ? 7.469 -10.915 -20.158 1.00 93.38 101 ARG A N 1
ATOM 791 C CA . ARG A 1 101 ? 7.710 -10.246 -21.451 1.00 93.38 101 ARG A CA 1
ATOM 792 C C . ARG A 1 101 ? 7.887 -8.733 -21.305 1.00 93.38 101 ARG A C 1
ATOM 794 O O . ARG A 1 101 ? 8.722 -8.155 -21.993 1.00 93.38 101 ARG A O 1
ATOM 801 N N . GLY A 1 102 ? 7.120 -8.101 -20.417 1.00 94.88 102 GLY A N 1
ATOM 802 C CA . GLY A 1 102 ? 7.208 -6.664 -20.166 1.00 94.88 102 GLY A CA 1
ATOM 803 C C . GLY A 1 102 ? 8.539 -6.270 -19.531 1.00 94.88 102 GLY A C 1
ATOM 804 O O . GLY A 1 102 ? 9.191 -5.347 -20.012 1.00 94.88 102 GLY A O 1
ATOM 805 N N . LEU A 1 103 ? 9.014 -7.036 -18.546 1.00 94.88 103 LEU A N 1
ATOM 806 C CA . LEU A 1 103 ? 10.326 -6.837 -17.925 1.00 94.88 103 LEU A CA 1
ATOM 807 C C . LEU A 1 103 ? 11.466 -7.014 -18.934 1.00 94.88 103 LEU A C 1
ATOM 809 O O . LEU A 1 103 ? 12.381 -6.191 -18.979 1.00 94.88 103 LEU A O 1
ATOM 813 N N . GLN A 1 104 ? 11.389 -8.038 -19.791 1.00 94.06 104 GLN A N 1
ATOM 814 C CA . GLN A 1 104 ? 12.345 -8.215 -20.890 1.00 94.06 104 GLN A CA 1
ATOM 815 C C . GLN A 1 104 ? 12.359 -6.987 -21.812 1.00 94.06 104 GLN A C 1
ATOM 817 O O . GLN A 1 104 ? 13.428 -6.433 -22.073 1.00 94.06 104 GLN A O 1
ATOM 822 N N . ARG A 1 105 ? 11.184 -6.494 -22.227 1.00 94.56 105 ARG A N 1
ATOM 823 C CA . ARG A 1 105 ? 11.056 -5.291 -23.065 1.00 94.56 105 ARG A CA 1
ATOM 824 C C . ARG A 1 105 ? 11.646 -4.051 -22.382 1.00 94.56 105 ARG A C 1
ATOM 826 O O . ARG A 1 105 ? 12.463 -3.361 -22.985 1.00 94.56 105 ARG A O 1
ATOM 833 N N . LEU A 1 106 ? 11.318 -3.821 -21.106 1.00 95.12 106 LEU A N 1
ATOM 834 C CA . LEU A 1 106 ? 11.820 -2.697 -20.303 1.00 95.12 106 LEU A CA 1
ATOM 835 C C . LEU A 1 106 ? 13.353 -2.648 -20.267 1.00 95.12 106 LEU A C 1
ATOM 837 O O . LEU A 1 106 ? 13.939 -1.571 -20.377 1.00 95.12 106 LEU A O 1
ATOM 841 N N . THR A 1 107 ? 14.018 -3.801 -20.148 1.00 91.44 107 THR A N 1
ATOM 842 C CA . THR A 1 107 ? 15.492 -3.854 -20.129 1.00 91.44 107 THR A CA 1
ATOM 843 C C . THR A 1 107 ? 16.136 -3.517 -21.477 1.00 91.44 107 THR A C 1
ATOM 845 O O . THR A 1 107 ? 17.254 -2.994 -21.509 1.00 91.44 107 THR A O 1
ATOM 848 N N . GLN A 1 108 ? 15.423 -3.754 -22.580 1.00 94.06 108 GLN A N 1
ATOM 849 C CA . GLN A 1 108 ? 15.890 -3.510 -23.948 1.00 94.06 108 GLN A CA 1
ATOM 850 C C . GLN A 1 108 ? 15.589 -2.094 -24.455 1.00 94.06 108 GLN A C 1
ATOM 852 O O . GLN A 1 108 ? 16.104 -1.710 -25.503 1.00 94.06 108 GLN A O 1
ATOM 857 N N . LEU A 1 109 ? 14.801 -1.302 -23.721 1.00 94.69 109 LEU A N 1
ATOM 858 C CA . LEU A 1 109 ? 14.443 0.051 -24.138 1.00 94.69 109 LEU A CA 1
ATOM 859 C C . LEU A 1 109 ? 15.687 0.923 -24.393 1.00 94.69 109 LEU A C 1
ATOM 861 O O . LEU A 1 109 ? 16.649 0.865 -23.611 1.00 94.69 109 LEU A O 1
ATOM 865 N N . PRO A 1 110 ? 15.675 1.773 -25.436 1.00 94.81 110 PRO A N 1
ATOM 866 C CA . PRO A 1 110 ? 16.775 2.676 -25.767 1.00 94.81 110 PRO A CA 1
ATOM 867 C C . PRO A 1 110 ? 16.794 3.896 -24.828 1.00 94.81 110 PRO A C 1
ATOM 869 O O . PRO A 1 110 ? 16.569 5.033 -25.228 1.00 94.81 110 PRO A O 1
ATOM 872 N N . LEU A 1 111 ? 17.041 3.649 -23.540 1.00 95.75 111 LEU A N 1
ATOM 873 C CA . LEU A 1 111 ? 17.112 4.676 -22.503 1.00 95.75 111 LEU A CA 1
ATOM 874 C C . LEU A 1 111 ? 18.530 5.250 -22.361 1.00 95.75 111 LEU A C 1
ATOM 876 O O . LEU A 1 111 ? 19.495 4.471 -22.409 1.00 95.75 111 LEU A O 1
ATOM 880 N N . PRO A 1 112 ? 18.663 6.565 -22.084 1.00 96.56 112 PRO A N 1
ATOM 881 C CA . PRO A 1 112 ? 19.933 7.156 -21.672 1.00 96.56 112 PRO A CA 1
ATOM 882 C C . PRO A 1 112 ? 20.412 6.552 -20.344 1.00 96.56 112 PRO A C 1
ATOM 884 O O . PRO A 1 112 ? 19.635 5.950 -19.593 1.00 96.56 112 PRO A O 1
ATOM 887 N N . VAL A 1 113 ? 21.704 6.701 -20.051 1.00 96.56 113 VAL A N 1
ATOM 888 C CA . VAL A 1 113 ? 22.383 6.014 -18.936 1.00 96.56 113 VAL A CA 1
ATOM 889 C C . VAL A 1 113 ? 21.707 6.302 -17.591 1.00 96.56 113 VAL A C 1
ATOM 891 O O . VAL A 1 113 ? 21.476 5.388 -16.795 1.00 96.56 113 VAL A O 1
ATOM 894 N N . GLU A 1 114 ? 21.311 7.548 -17.356 1.00 96.06 114 GLU A N 1
ATOM 895 C CA . GLU A 1 114 ? 20.679 8.003 -16.118 1.00 96.06 114 GLU A CA 1
ATOM 896 C C . GLU A 1 114 ? 19.287 7.386 -15.941 1.00 96.06 114 GLU A C 1
ATOM 898 O O . GLU A 1 114 ? 18.934 6.925 -14.849 1.00 96.06 114 GLU A O 1
ATOM 903 N N . ALA A 1 115 ? 18.505 7.331 -17.023 1.00 96.56 115 ALA A N 1
ATOM 904 C CA . ALA A 1 115 ? 17.173 6.737 -17.021 1.00 96.56 115 ALA A CA 1
ATOM 905 C C . ALA A 1 115 ? 17.240 5.213 -16.863 1.00 96.56 115 ALA A C 1
ATOM 907 O O . ALA A 1 115 ? 16.457 4.635 -16.109 1.00 96.56 115 ALA A O 1
ATOM 908 N N . ARG A 1 116 ? 18.228 4.558 -17.483 1.00 97.25 116 ARG A N 1
ATOM 909 C CA . ARG A 1 116 ? 18.488 3.125 -17.291 1.00 97.25 116 ARG A CA 1
ATOM 910 C C . ARG A 1 116 ? 18.849 2.810 -15.840 1.00 97.25 116 ARG A C 1
ATOM 912 O O . ARG A 1 116 ? 18.328 1.851 -15.269 1.00 97.25 116 ARG A O 1
ATOM 919 N N . ALA A 1 117 ? 19.685 3.638 -15.215 1.00 97.19 117 ALA A N 1
ATOM 920 C CA . ALA A 1 117 ? 20.015 3.498 -13.799 1.00 97.19 117 ALA A CA 1
ATOM 921 C C . ALA A 1 117 ? 18.787 3.712 -12.895 1.00 97.19 117 ALA A C 1
ATOM 923 O O . ALA A 1 117 ? 18.613 2.991 -11.908 1.00 97.19 117 ALA A O 1
ATOM 924 N N . ALA A 1 118 ? 17.917 4.672 -13.228 1.00 97.56 118 ALA A N 1
ATOM 925 C CA . ALA A 1 118 ? 16.661 4.892 -12.514 1.00 97.56 118 ALA A CA 1
ATOM 926 C C . ALA A 1 118 ? 15.711 3.693 -12.634 1.00 97.56 118 ALA A C 1
ATOM 928 O O . ALA A 1 118 ? 15.261 3.188 -11.606 1.00 97.56 118 ALA A O 1
ATOM 929 N N . LEU A 1 119 ? 15.498 3.182 -13.849 1.00 97.88 119 LEU A N 1
ATOM 930 C CA . LEU A 1 119 ? 14.702 1.981 -14.099 1.00 97.88 119 LEU A CA 1
ATOM 931 C C . LEU A 1 119 ? 15.212 0.795 -13.271 1.00 97.88 119 LEU A C 1
ATOM 933 O O . LEU A 1 119 ? 14.435 0.162 -12.562 1.00 97.88 119 LEU A O 1
ATOM 937 N N . ALA A 1 120 ? 16.524 0.544 -13.276 1.00 97.38 120 ALA A N 1
ATOM 938 C CA . ALA A 1 120 ? 17.116 -0.537 -12.491 1.00 97.38 120 ALA A CA 1
ATOM 939 C C . ALA A 1 120 ? 16.862 -0.384 -10.978 1.00 97.38 120 ALA A C 1
ATOM 941 O O . ALA A 1 120 ? 16.628 -1.379 -10.292 1.00 97.38 120 ALA A O 1
ATOM 942 N N . ARG A 1 121 ? 16.880 0.845 -10.438 1.00 98.00 121 ARG A N 1
ATOM 943 C CA . ARG A 1 121 ? 16.516 1.103 -9.031 1.00 98.00 121 ARG A CA 1
ATOM 944 C C . ARG A 1 121 ? 15.043 0.804 -8.762 1.00 98.00 121 ARG A C 1
ATOM 946 O O . ARG A 1 121 ? 14.754 0.176 -7.748 1.00 98.00 121 ARG A O 1
ATOM 953 N N . TYR A 1 122 ? 14.136 1.220 -9.645 1.00 97.81 122 TYR A N 1
ATOM 954 C CA . TYR A 1 122 ? 12.703 0.953 -9.489 1.00 97.81 122 TYR A CA 1
ATOM 955 C C . TYR A 1 122 ? 12.390 -0.543 -9.542 1.00 97.81 122 TYR A C 1
ATOM 957 O O . TYR A 1 122 ? 11.661 -1.039 -8.691 1.00 97.81 122 TYR A O 1
ATOM 965 N N . LEU A 1 123 ? 13.000 -1.287 -10.468 1.00 96.88 123 LEU A N 1
ATOM 966 C CA . LEU A 1 123 ? 12.808 -2.737 -10.558 1.00 96.88 123 LEU A CA 1
ATOM 967 C C . LEU A 1 123 ? 13.315 -3.470 -9.305 1.00 96.88 123 LEU A C 1
ATOM 969 O O . LEU A 1 123 ? 12.641 -4.372 -8.809 1.00 96.88 123 LEU A O 1
ATOM 973 N N . ARG A 1 124 ? 14.449 -3.042 -8.730 1.00 97.38 124 ARG A N 1
ATOM 974 C CA . ARG A 1 124 ? 14.917 -3.579 -7.439 1.00 97.38 124 ARG A CA 1
ATOM 975 C C . ARG A 1 124 ? 13.964 -3.256 -6.291 1.00 97.38 124 ARG A C 1
ATOM 977 O O . ARG A 1 124 ? 13.717 -4.122 -5.462 1.00 97.38 124 ARG A O 1
ATOM 984 N N . GLN A 1 125 ? 13.410 -2.043 -6.252 1.00 97.62 125 GLN A N 1
ATOM 985 C CA . GLN A 1 125 ? 12.395 -1.690 -5.256 1.00 97.62 125 GLN A CA 1
ATOM 986 C C . GLN A 1 125 ? 11.149 -2.565 -5.397 1.00 97.62 125 GLN A C 1
ATOM 988 O O . GLN A 1 125 ? 10.656 -3.055 -4.391 1.00 97.62 125 GLN A O 1
ATOM 993 N N . LEU A 1 126 ? 10.667 -2.807 -6.620 1.00 96.88 126 LEU A N 1
ATOM 994 C CA . LEU A 1 126 ? 9.529 -3.703 -6.847 1.00 96.88 126 LEU A CA 1
ATOM 995 C C . LEU A 1 126 ? 9.818 -5.131 -6.387 1.00 96.88 126 LEU A C 1
ATOM 997 O O . LEU A 1 126 ? 8.950 -5.739 -5.778 1.00 96.88 126 LEU A O 1
ATOM 1001 N N . THR A 1 127 ? 11.031 -5.632 -6.633 1.00 96.12 127 THR A N 1
ATOM 1002 C CA . THR A 1 127 ? 11.444 -6.971 -6.182 1.00 96.12 127 THR A CA 1
ATOM 1003 C C . THR A 1 127 ? 11.408 -7.062 -4.657 1.00 96.12 127 THR A C 1
ATOM 1005 O O . THR A 1 127 ? 10.746 -7.932 -4.108 1.00 96.12 127 THR A O 1
ATOM 1008 N N . TYR A 1 128 ? 12.013 -6.091 -3.969 1.00 96.81 128 TYR A N 1
ATOM 1009 C CA . TYR A 1 128 ? 11.990 -6.027 -2.506 1.00 96.81 128 TYR A CA 1
ATOM 1010 C C . TYR A 1 128 ? 10.566 -5.901 -1.939 1.00 96.81 128 TYR A C 1
ATOM 1012 O O . TYR A 1 128 ? 10.220 -6.534 -0.947 1.00 96.81 128 TYR A O 1
ATOM 1020 N N . LEU A 1 129 ? 9.715 -5.082 -2.563 1.00 96.56 129 LEU A N 1
ATOM 1021 C CA . LEU A 1 129 ? 8.326 -4.928 -2.128 1.00 96.56 129 LEU A CA 1
ATOM 1022 C C . LEU A 1 129 ? 7.504 -6.207 -2.347 1.00 96.56 129 LEU A C 1
ATOM 1024 O O . LEU A 1 129 ? 6.600 -6.450 -1.555 1.00 96.56 129 LEU A O 1
ATOM 1028 N N . ALA A 1 130 ? 7.811 -7.001 -3.377 1.00 93.19 130 ALA A N 1
ATOM 1029 C CA . ALA A 1 130 ? 7.157 -8.284 -3.626 1.00 93.19 130 ALA A CA 1
ATOM 1030 C C . ALA A 1 130 ? 7.512 -9.319 -2.546 1.00 93.19 130 ALA A C 1
ATOM 1032 O O . ALA A 1 130 ? 6.618 -9.972 -2.022 1.00 93.19 130 ALA A O 1
ATOM 1033 N N . GLU A 1 131 ? 8.779 -9.393 -2.127 1.00 94.62 131 GLU A N 1
ATOM 1034 C CA . GLU A 1 131 ? 9.199 -10.254 -1.006 1.00 94.62 131 GLU A CA 1
ATOM 1035 C C . GLU A 1 131 ? 8.443 -9.894 0.287 1.00 94.62 131 GLU A C 1
ATOM 1037 O O . GLU A 1 131 ? 7.888 -10.754 0.965 1.00 94.62 131 GLU A O 1
ATOM 1042 N N . GLN A 1 132 ? 8.324 -8.595 0.589 1.00 94.81 132 GLN A N 1
ATOM 1043 C CA . GLN A 1 132 ? 7.540 -8.121 1.738 1.00 94.81 132 GLN A CA 1
ATOM 1044 C C . GLN A 1 132 ? 6.040 -8.446 1.616 1.00 94.81 132 GLN A C 1
ATOM 1046 O O . GLN A 1 132 ? 5.342 -8.560 2.626 1.00 94.81 132 GLN A O 1
ATOM 1051 N N . GLU A 1 133 ? 5.517 -8.542 0.392 1.00 92.38 133 GLU A N 1
ATOM 1052 C CA . GLU A 1 133 ? 4.112 -8.862 0.133 1.00 92.38 133 GLU A CA 1
ATOM 1053 C C . GLU A 1 133 ? 3.827 -10.327 0.441 1.00 92.38 133 GLU A C 1
ATOM 1055 O O . GLU A 1 133 ? 2.818 -10.611 1.090 1.00 92.38 133 GLU A O 1
ATOM 1060 N N . GLU A 1 134 ? 4.738 -11.223 0.060 1.00 91.81 134 GLU A N 1
ATOM 1061 C CA . GLU A 1 134 ? 4.665 -12.654 0.363 1.00 91.81 134 GLU A CA 1
ATOM 1062 C C . GLU A 1 134 ? 4.699 -12.914 1.877 1.00 91.81 134 GLU A C 1
ATOM 1064 O O . GLU A 1 134 ? 3.805 -13.585 2.406 1.00 91.81 134 GLU A O 1
ATOM 1069 N N . ASP A 1 135 ? 5.648 -12.308 2.599 1.00 91.88 135 ASP A N 1
ATOM 1070 C CA . ASP A 1 135 ? 5.760 -12.428 4.064 1.00 91.88 135 ASP A CA 1
ATOM 1071 C C . ASP A 1 135 ? 4.462 -12.007 4.773 1.00 91.88 135 ASP A C 1
ATOM 1073 O O . ASP A 1 135 ? 3.967 -12.643 5.718 1.00 91.88 135 ASP A O 1
ATOM 1077 N N . LEU A 1 136 ? 3.877 -10.908 4.298 1.00 91.19 136 LEU A N 1
ATOM 1078 C CA . LEU A 1 136 ? 2.680 -10.343 4.895 1.00 91.19 136 LEU A CA 1
ATOM 1079 C C . LEU A 1 136 ? 1.419 -11.128 4.512 1.00 91.19 136 LEU A C 1
ATOM 1081 O O . LEU A 1 136 ? 0.507 -11.264 5.332 1.00 91.19 136 LEU A O 1
ATOM 1085 N N . GLN A 1 137 ? 1.370 -11.693 3.303 1.00 88.06 137 GLN A N 1
ATOM 1086 C CA . GLN A 1 137 ? 0.317 -12.621 2.892 1.00 88.06 137 GLN A CA 1
ATOM 1087 C C . GLN A 1 137 ? 0.330 -13.898 3.731 1.00 88.06 137 GLN A C 1
ATOM 1089 O O . GLN A 1 137 ? -0.743 -14.329 4.158 1.00 88.06 137 GLN A O 1
ATOM 1094 N N . LEU A 1 138 ? 1.508 -14.456 4.025 1.00 88.75 138 LEU A N 1
ATOM 1095 C CA . LEU A 1 138 ? 1.638 -15.617 4.907 1.00 88.75 138 LEU A CA 1
ATOM 1096 C C . LEU A 1 138 ? 1.115 -15.302 6.315 1.00 88.75 138 LEU A C 1
ATOM 1098 O O . LEU A 1 138 ? 0.317 -16.059 6.871 1.00 88.75 138 LEU A O 1
ATOM 1102 N N . SER A 1 139 ? 1.500 -14.144 6.855 1.00 87.81 139 SER A N 1
ATOM 1103 C CA . SER A 1 139 ? 1.039 -13.673 8.168 1.00 87.81 139 SER A CA 1
ATOM 1104 C C . SER A 1 139 ? -0.487 -13.502 8.220 1.00 87.81 139 SER A C 1
ATOM 1106 O O . SER A 1 139 ? -1.135 -13.899 9.189 1.00 87.81 139 SER A O 1
ATOM 1108 N N . LEU A 1 140 ? -1.089 -12.946 7.162 1.00 87.00 140 LEU A N 1
ATOM 1109 C CA . LEU A 1 140 ? -2.545 -12.801 7.045 1.00 87.00 140 LEU A CA 1
ATOM 1110 C C . LEU A 1 140 ? -3.266 -14.146 6.922 1.00 87.00 140 LEU A C 1
ATOM 1112 O O . LEU A 1 140 ? -4.317 -14.322 7.534 1.00 87.00 140 LEU A O 1
ATOM 1116 N N . ALA A 1 141 ? -2.719 -15.090 6.154 1.00 85.94 141 ALA A N 1
ATOM 1117 C CA . ALA A 1 141 ? -3.308 -16.415 5.986 1.00 85.94 141 ALA A CA 1
ATOM 1118 C C . ALA A 1 141 ? -3.328 -17.203 7.309 1.00 85.94 141 ALA A C 1
ATOM 1120 O O . ALA A 1 141 ? -4.323 -17.863 7.623 1.00 85.94 141 ALA A O 1
ATOM 1121 N N . GLN A 1 142 ? -2.270 -17.083 8.119 1.00 85.69 142 GLN A N 1
ATOM 1122 C CA . GLN A 1 142 ? -2.222 -17.664 9.464 1.00 85.69 142 GLN A CA 1
ATOM 1123 C C . GLN A 1 142 ? -3.316 -17.071 10.363 1.00 85.69 142 GLN A C 1
ATOM 1125 O O . GLN A 1 142 ? -4.123 -17.816 10.914 1.00 85.69 142 GLN A O 1
ATOM 1130 N N . LEU A 1 143 ? -3.423 -15.737 10.420 1.00 82.94 143 LEU A N 1
ATOM 1131 C CA . LEU A 1 143 ? -4.476 -15.052 11.186 1.00 82.94 143 LEU A CA 1
ATOM 1132 C C . LEU A 1 143 ? -5.893 -15.443 10.735 1.00 82.94 143 LEU A C 1
ATOM 1134 O O . LEU A 1 143 ? -6.797 -15.564 11.562 1.00 82.94 143 LEU A O 1
ATOM 1138 N N . ALA A 1 144 ? -6.092 -15.642 9.430 1.00 82.19 144 ALA A N 1
ATOM 1139 C CA . ALA A 1 144 ? -7.379 -16.023 8.861 1.00 82.19 144 ALA A CA 1
ATOM 1140 C C . ALA A 1 144 ? -7.790 -17.459 9.221 1.00 82.19 144 ALA A C 1
ATOM 1142 O O . ALA A 1 144 ? -8.965 -17.728 9.478 1.00 82.19 144 ALA A O 1
ATOM 1143 N N . THR A 1 145 ? -6.827 -18.385 9.244 1.00 78.44 145 THR A N 1
ATOM 1144 C CA . THR A 1 145 ? -7.101 -19.819 9.412 1.00 78.44 145 THR A CA 1
ATOM 1145 C C . THR A 1 145 ? -7.649 -20.141 10.796 1.00 78.44 145 THR A C 1
ATOM 1147 O O . THR A 1 145 ? -8.507 -21.013 10.907 1.00 78.44 145 THR A O 1
ATOM 1150 N N . ASP A 1 146 ? -7.243 -19.415 11.837 1.00 79.81 146 ASP A N 1
ATOM 1151 C CA . ASP A 1 146 ? -7.622 -19.716 13.224 1.00 79.81 146 ASP A CA 1
ATOM 1152 C C . ASP A 1 146 ? -9.053 -19.275 13.583 1.00 79.81 146 ASP A C 1
ATOM 1154 O O . ASP A 1 146 ? -9.633 -19.723 14.579 1.00 79.81 146 ASP A O 1
ATOM 1158 N N . ARG A 1 147 ? -9.685 -18.459 12.733 1.00 84.69 147 ARG A N 1
ATOM 1159 C CA . ARG A 1 147 ? -10.921 -17.740 13.051 1.00 84.69 147 ARG A CA 1
ATOM 1160 C C . ARG A 1 147 ? -12.161 -18.289 12.340 1.00 84.69 147 ARG A C 1
ATOM 1162 O O . ARG A 1 147 ? -12.233 -18.379 11.118 1.00 84.69 147 ARG A O 1
ATOM 1169 N N . LYS A 1 148 ? -13.186 -18.652 13.123 1.00 88.12 148 LYS A N 1
ATOM 1170 C CA . LYS A 1 148 ? -14.449 -19.223 12.606 1.00 88.12 148 LYS A CA 1
ATOM 1171 C C . LYS A 1 148 ? -15.236 -18.243 11.734 1.00 88.12 148 LYS A C 1
ATOM 1173 O O . LYS A 1 148 ? -15.811 -18.663 10.736 1.00 88.12 148 LYS A O 1
ATOM 1178 N N . ASP A 1 149 ? -15.272 -16.973 12.118 1.00 89.19 149 ASP A N 1
ATOM 1179 C CA . ASP A 1 149 ? -15.946 -15.900 11.383 1.00 89.19 149 ASP A CA 1
ATOM 1180 C C . ASP A 1 149 ? -15.273 -15.626 10.034 1.00 89.19 149 ASP A C 1
ATOM 1182 O O . ASP A 1 149 ? -15.959 -15.559 9.016 1.00 89.19 149 ASP A O 1
ATOM 1186 N N . VAL A 1 150 ? -13.939 -15.590 9.995 1.00 88.44 150 VAL A N 1
ATOM 1187 C CA . VAL A 1 150 ? -13.175 -15.448 8.745 1.00 88.44 150 VAL A CA 1
ATOM 1188 C C . VAL A 1 150 ? -13.429 -16.628 7.802 1.00 88.44 150 VAL A C 1
ATOM 1190 O O . VAL A 1 150 ? -13.743 -16.421 6.631 1.00 88.44 150 VAL A O 1
ATOM 1193 N N . ARG A 1 151 ? -13.387 -17.870 8.306 1.00 87.81 151 ARG A N 1
ATOM 1194 C CA . ARG A 1 151 ? -13.706 -19.062 7.495 1.00 87.81 151 ARG A CA 1
ATOM 1195 C C . ARG A 1 151 ? -15.134 -19.043 6.951 1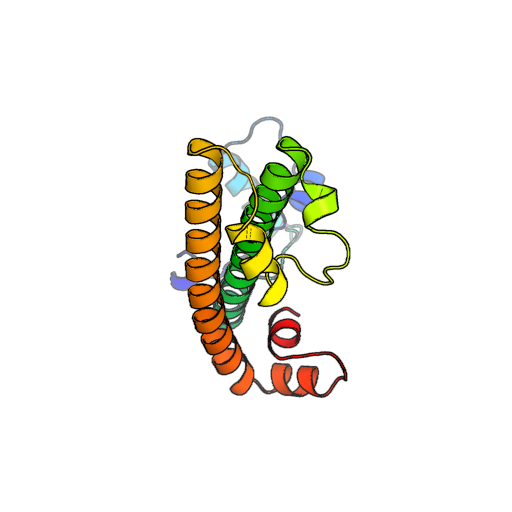.00 87.81 151 ARG A C 1
ATOM 1197 O O . ARG A 1 151 ? -15.363 -19.495 5.833 1.00 87.81 151 ARG A O 1
ATOM 1204 N N . LEU A 1 152 ? -16.089 -18.524 7.725 1.00 92.00 152 LEU A N 1
ATOM 1205 C CA . LEU A 1 152 ? -17.466 -18.365 7.265 1.00 92.00 152 LEU A CA 1
ATOM 1206 C C . LEU A 1 152 ? -17.551 -17.334 6.132 1.00 92.00 152 LEU A C 1
ATOM 1208 O O . LEU A 1 152 ? -18.185 -17.611 5.116 1.00 92.00 152 LEU A O 1
ATOM 1212 N N . LEU A 1 153 ? -16.875 -16.189 6.262 1.00 91.44 153 LEU A N 1
ATOM 1213 C CA . LEU A 1 153 ? -16.815 -15.177 5.203 1.00 91.44 153 LEU A CA 1
ATOM 1214 C C . LEU A 1 153 ? -16.188 -15.729 3.917 1.00 91.44 153 LEU A C 1
ATOM 1216 O O . LEU A 1 153 ? -16.719 -15.484 2.838 1.00 91.44 153 LEU A O 1
ATOM 1220 N N . MET A 1 154 ? -15.130 -16.535 4.024 1.00 91.69 154 MET A N 1
ATOM 1221 C CA . MET A 1 154 ? -14.472 -17.167 2.871 1.00 91.69 154 MET A CA 1
ATOM 1222 C C . MET A 1 154 ? -15.335 -18.207 2.137 1.00 91.69 154 MET A C 1
ATOM 1224 O O . MET A 1 154 ? -15.001 -18.609 1.026 1.00 91.69 154 MET A O 1
ATOM 1228 N N . SER A 1 155 ? -16.451 -18.656 2.725 1.00 92.56 155 SER A N 1
ATOM 1229 C CA . SER A 1 155 ? -17.411 -19.518 2.015 1.00 92.56 155 SER A CA 1
ATOM 1230 C C . SER A 1 155 ? -18.215 -18.763 0.949 1.00 92.56 155 SER A C 1
ATOM 1232 O O . SER A 1 155 ? -18.833 -19.386 0.084 1.00 92.56 155 SER A O 1
ATOM 1234 N N . ILE A 1 156 ? -18.199 -17.426 0.990 1.00 93.69 156 ILE A N 1
ATOM 1235 C CA . ILE A 1 156 ? -18.845 -16.569 0.000 1.00 93.69 156 ILE A CA 1
ATOM 1236 C C . ILE A 1 156 ? -17.952 -16.512 -1.251 1.00 93.69 156 ILE A C 1
ATOM 1238 O O . ILE A 1 156 ? -16.791 -16.105 -1.153 1.00 93.69 156 ILE A O 1
ATOM 1242 N N . PRO A 1 157 ? -18.464 -16.864 -2.447 1.00 91.44 157 PRO A N 1
ATOM 1243 C CA . PRO A 1 157 ? -17.687 -16.789 -3.680 1.00 91.44 157 PRO A CA 1
ATOM 1244 C C . PRO A 1 157 ? -17.084 -15.395 -3.900 1.00 91.44 157 PRO A C 1
ATOM 1246 O O . PRO A 1 157 ? -17.788 -14.388 -3.852 1.00 91.44 157 PRO A O 1
ATOM 1249 N N . GLY A 1 158 ? -15.775 -15.343 -4.159 1.00 86.88 158 GLY A N 1
ATOM 1250 C CA . GLY A 1 158 ? -15.035 -14.092 -4.368 1.00 86.88 158 GLY A CA 1
ATOM 1251 C C . GLY A 1 158 ? -14.517 -13.419 -3.091 1.00 86.88 158 GLY A C 1
ATOM 1252 O O . GLY A 1 158 ? -13.805 -12.418 -3.191 1.00 86.88 158 GLY A O 1
ATOM 1253 N N . VAL A 1 159 ? -14.816 -13.960 -1.906 1.00 88.50 159 VAL A N 1
ATOM 1254 C CA . VAL A 1 159 ? -14.233 -13.505 -0.639 1.00 88.50 159 VAL A CA 1
ATOM 1255 C C . VAL A 1 159 ? -13.071 -14.420 -0.271 1.00 88.50 159 VAL A C 1
ATOM 1257 O O . VAL A 1 159 ? -13.260 -15.547 0.168 1.00 88.50 159 VAL A O 1
ATOM 1260 N N . ASP A 1 160 ? -11.852 -13.923 -0.454 1.00 86.88 160 ASP A N 1
ATOM 1261 C CA . ASP A 1 160 ? -10.635 -14.624 -0.039 1.00 86.88 160 ASP A CA 1
ATOM 1262 C C . ASP A 1 160 ? -10.167 -14.163 1.354 1.00 86.88 160 ASP A C 1
ATOM 1264 O O . ASP A 1 160 ? -10.678 -13.171 1.884 1.00 86.88 160 ASP A O 1
ATOM 1268 N N . TYR A 1 161 ? -9.187 -14.850 1.949 1.00 86.69 161 TYR A N 1
ATOM 1269 C CA . TYR A 1 161 ? -8.712 -14.608 3.318 1.00 86.69 161 TYR A CA 1
ATOM 1270 C C . TYR A 1 161 ? -8.386 -13.133 3.591 1.00 86.69 161 TYR A C 1
ATOM 1272 O O . TYR A 1 161 ? -8.750 -12.605 4.639 1.00 86.69 161 TYR A O 1
ATOM 1280 N N . TYR A 1 162 ? -7.754 -12.434 2.642 1.00 85.81 162 TYR A N 1
ATOM 1281 C CA . TYR A 1 162 ? -7.445 -11.011 2.794 1.00 85.81 162 TYR A CA 1
ATOM 1282 C C . TYR A 1 162 ? -8.715 -10.165 2.926 1.00 85.81 162 TYR A C 1
ATOM 1284 O O . TYR A 1 162 ? -8.821 -9.353 3.845 1.00 85.81 162 TYR A O 1
ATOM 1292 N N . THR A 1 163 ? -9.683 -10.367 2.030 1.00 85.94 163 THR A N 1
ATOM 1293 C CA . THR A 1 163 ? -10.956 -9.640 2.055 1.00 85.94 163 THR A CA 1
ATOM 1294 C C . THR A 1 163 ? -11.750 -9.995 3.306 1.00 85.94 163 THR A C 1
ATOM 1296 O O . THR A 1 163 ? -12.289 -9.104 3.950 1.00 85.94 163 THR A O 1
ATOM 1299 N N . ALA A 1 164 ? -11.768 -11.270 3.694 1.00 87.81 164 ALA A N 1
ATOM 1300 C CA . ALA A 1 164 ? -12.461 -11.737 4.888 1.00 87.81 164 ALA A CA 1
ATOM 1301 C C . ALA A 1 164 ? -11.892 -11.133 6.184 1.00 87.81 164 ALA A C 1
ATOM 1303 O O . ALA A 1 164 ? -12.661 -10.745 7.052 1.00 87.81 164 ALA A O 1
ATOM 1304 N N . VAL A 1 165 ? -10.564 -11.013 6.311 1.00 86.62 165 VAL A N 1
ATOM 1305 C CA . VAL A 1 165 ? -9.914 -10.387 7.483 1.00 86.62 165 VAL A CA 1
ATOM 1306 C C . VAL A 1 165 ? -10.063 -8.857 7.478 1.00 86.62 165 VAL A C 1
ATOM 1308 O O . VAL A 1 165 ? -9.959 -8.216 8.525 1.00 86.62 165 VAL A O 1
ATOM 1311 N N . ALA A 1 166 ? -10.278 -8.250 6.310 1.00 85.88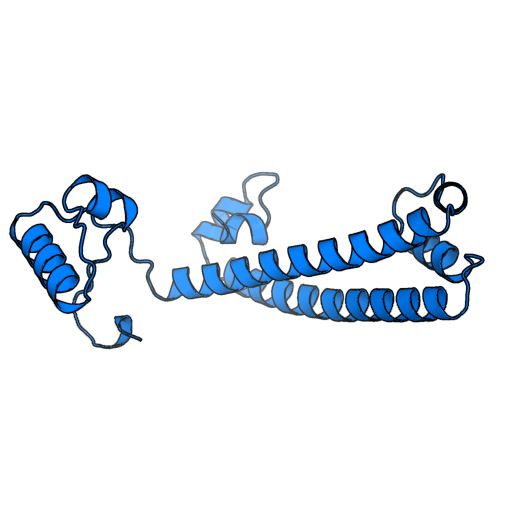 166 ALA A N 1
ATOM 1312 C CA . ALA A 1 166 ? -10.428 -6.804 6.170 1.00 85.88 166 ALA A CA 1
ATOM 1313 C C . ALA A 1 166 ? -11.838 -6.274 6.500 1.00 85.88 166 ALA A C 1
ATOM 1315 O O . ALA A 1 166 ? -11.970 -5.065 6.718 1.00 85.88 166 ALA A O 1
ATOM 1316 N N . LEU A 1 167 ? -12.856 -7.142 6.512 1.00 82.69 167 LEU A N 1
ATOM 1317 C CA . LEU A 1 167 ? -14.251 -6.824 6.853 1.00 82.69 167 LEU A CA 1
ATOM 1318 C C . LEU A 1 167 ? -14.460 -6.785 8.376 1.00 82.69 167 LEU A C 1
ATOM 1320 O O . LEU A 1 167 ? -15.101 -5.815 8.845 1.00 82.69 167 LEU A O 1
#

Secondary structure (DSSP, 8-state):
-GGGSS-----B-HHHHHHHS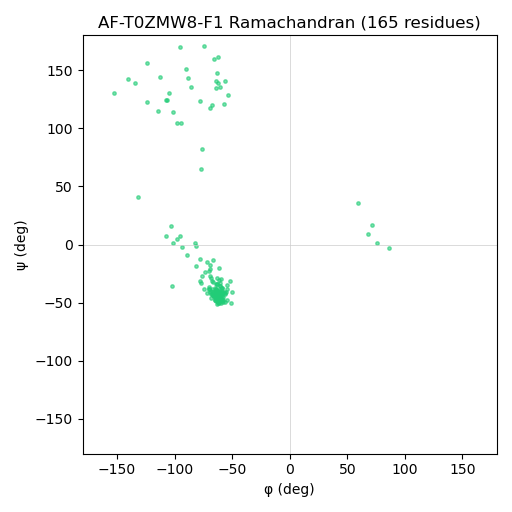--SS--HHHHHHHHHHHHHTT---B-----HHHHHHHHHHHHHHHHHHHHHHHHHHHHHHHHHTT-TGGGTT-S-SSSHHHHHHHHHS---HHHHHHHHHHHHHHHHHHHHHHHHHHHHHHHHHT-HHHHHHTTSTT--HHHHHH-

Mean predicted aligned error: 6.58 Å

Radius of gyration: 24.28 Å; Cα contacts (8 Å, |Δi|>4): 104; chains: 1; bounding box: 47×48×62 Å

Nearest PDB structures (foldseek):
  8wt7-assembly1_C  TM=7.179E-01  e=9.460E-03  Escherichia coli
  8wt9-assembly1_D  TM=5.512E-01  e=9.460E-03  Escherichia coli

Sequence (167 aa):
MLKETGRELHMASPKDVALIAKSPVKTDVRDSAKLAHLYQAGFLPECYLPPPEIDRMRFVVRQRQDLGRKVALVKNQVHALVTRHLLDSEMGGLSDFFGVRGLQRLTQLPLPVEARAALARYLRQLTYLAEQEEDLQLSLAQLATDRKDVRLLMSIPGVDYYTAVAL